Protein AF-A0AAU0VZ16-F1 (afdb_monomer)

Mean predicted aligned error: 9.44 Å

Sequence (122 aa):
MNRRDAPDLAGTIGLGAWMAFGILTVVMVDQDGPSPWMDDGFLSWSAGHRPDALLALARAVTDSGTGAIPYVLAAGTGVMAGRAARHRLMPALVSLVCLGAGQAVRYGVMEVVHRPRPPHAG

Radius of gyration: 19.45 Å; Cα contacts (8 Å, |Δi|>4): 35; chains: 1; boun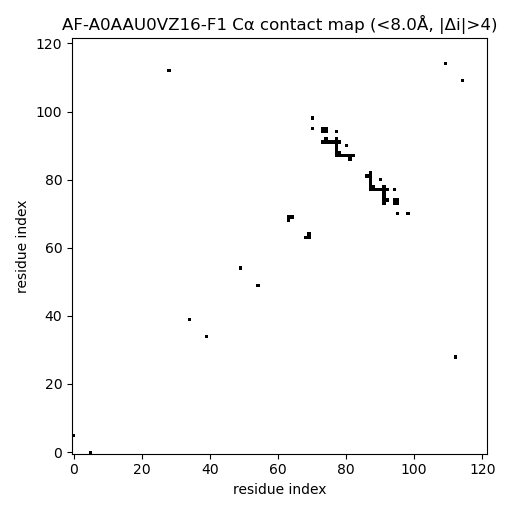ding box: 46×36×52 Å

Structure (mmCIF, N/CA/C/O backbone):
data_AF-A0AAU0VZ16-F1
#
_entry.id   AF-A0AAU0VZ16-F1
#
loop_
_atom_site.group_PDB
_atom_site.id
_atom_site.type_symbol
_atom_site.label_atom_id
_atom_site.label_alt_id
_atom_site.label_comp_id
_atom_site.label_asym_id
_atom_site.label_entity_id
_atom_site.label_seq_id
_atom_site.pdbx_PDB_ins_code
_atom_site.Cartn_x
_atom_site.Cartn_y
_atom_site.Cartn_z
_atom_site.occupancy
_atom_site.B_iso_or_equiv
_atom_site.auth_seq_id
_atom_site.auth_comp_id
_atom_site.auth_asym_id
_atom_site.auth_atom_id
_atom_site.pdbx_PDB_model_num
ATOM 1 N N . MET A 1 1 ? 14.974 21.180 -7.747 1.00 57.59 1 MET A N 1
ATOM 2 C CA . MET A 1 1 ? 15.367 19.896 -7.132 1.00 57.59 1 MET A CA 1
ATOM 3 C C . MET A 1 1 ? 16.446 19.275 -7.997 1.00 57.59 1 MET A C 1
ATOM 5 O O . MET A 1 1 ? 16.223 19.131 -9.198 1.00 57.59 1 MET A O 1
ATOM 9 N N . ASN A 1 2 ? 17.629 19.014 -7.444 1.00 75.75 2 ASN A N 1
ATOM 10 C CA . ASN A 1 2 ? 18.708 18.406 -8.210 1.00 75.75 2 ASN A CA 1
ATOM 11 C C . ASN A 1 2 ? 18.378 16.920 -8.414 1.00 75.75 2 ASN A C 1
ATOM 13 O O . ASN A 1 2 ? 17.829 16.278 -7.521 1.00 75.75 2 ASN A O 1
ATOM 17 N N . ARG A 1 3 ? 18.717 16.334 -9.569 1.00 71.06 3 ARG A N 1
ATOM 18 C CA . ARG A 1 3 ? 18.465 14.895 -9.823 1.00 71.06 3 ARG A CA 1
ATOM 19 C C . ARG A 1 3 ? 19.162 13.972 -8.814 1.00 71.06 3 ARG A C 1
ATOM 21 O O . ARG A 1 3 ? 18.807 12.804 -8.725 1.00 71.06 3 ARG A O 1
ATOM 28 N N . ARG A 1 4 ? 20.143 14.501 -8.080 1.00 73.88 4 ARG A N 1
ATOM 29 C CA . ARG A 1 4 ? 20.896 13.812 -7.030 1.00 73.88 4 ARG A CA 1
ATOM 30 C C . ARG A 1 4 ? 20.157 13.746 -5.688 1.00 73.88 4 ARG A C 1
ATOM 32 O O . ARG A 1 4 ? 20.419 12.819 -4.945 1.00 73.88 4 ARG A O 1
ATOM 39 N N . ASP A 1 5 ? 19.198 14.640 -5.430 1.00 81.12 5 ASP A N 1
ATOM 40 C CA . ASP A 1 5 ? 18.485 14.710 -4.138 1.00 81.12 5 ASP A CA 1
ATOM 41 C C . ASP A 1 5 ? 17.281 13.749 -4.089 1.00 81.12 5 ASP A C 1
ATOM 43 O O . ASP A 1 5 ? 16.820 13.341 -3.026 1.00 81.12 5 ASP A O 1
ATOM 47 N N . ALA A 1 6 ? 16.751 13.383 -5.260 1.00 75.38 6 ALA A N 1
ATOM 48 C CA . ALA A 1 6 ? 15.616 12.473 -5.398 1.00 75.38 6 ALA A CA 1
ATOM 49 C C . ALA A 1 6 ? 15.838 11.073 -4.777 1.00 75.38 6 ALA A C 1
ATOM 51 O O . ALA A 1 6 ? 14.934 10.611 -4.078 1.00 75.38 6 ALA A O 1
ATOM 52 N N . PRO A 1 7 ? 16.978 10.380 -4.993 1.00 80.38 7 PRO A N 1
ATOM 53 C CA . PRO A 1 7 ? 17.222 9.086 -4.353 1.00 80.38 7 PRO A CA 1
ATOM 54 C C . PRO A 1 7 ? 17.352 9.186 -2.826 1.00 80.38 7 PRO A C 1
ATOM 56 O O . PRO A 1 7 ? 16.820 8.325 -2.132 1.00 80.38 7 PRO A O 1
ATOM 59 N N . ASP A 1 8 ? 17.972 10.245 -2.299 1.00 82.88 8 ASP A N 1
ATOM 60 C CA . ASP A 1 8 ? 18.152 10.434 -0.850 1.00 82.88 8 ASP A CA 1
ATOM 61 C C . ASP A 1 8 ? 16.817 10.687 -0.137 1.00 82.88 8 ASP A C 1
ATOM 63 O O . ASP A 1 8 ? 16.531 10.104 0.916 1.00 82.88 8 ASP A O 1
ATOM 67 N N . LEU A 1 9 ? 15.950 11.504 -0.746 1.00 86.50 9 LEU A N 1
ATOM 68 C CA . LEU A 1 9 ? 14.602 11.740 -0.237 1.00 86.50 9 LEU A CA 1
ATOM 69 C C . LEU A 1 9 ? 13.761 10.457 -0.283 1.00 86.50 9 LEU A C 1
ATOM 71 O O . LEU A 1 9 ? 13.095 10.124 0.697 1.00 86.50 9 LEU A O 1
ATOM 75 N N . ALA A 1 10 ? 13.821 9.712 -1.392 1.00 84.94 10 ALA A N 1
ATOM 76 C CA . ALA A 1 10 ? 13.129 8.432 -1.522 1.00 84.94 10 ALA A CA 1
ATOM 77 C C . ALA A 1 10 ? 13.616 7.412 -0.479 1.00 84.94 10 ALA A C 1
ATOM 79 O O . ALA A 1 10 ? 12.797 6.712 0.117 1.00 84.94 10 ALA A O 1
ATOM 80 N N . GLY A 1 11 ? 14.925 7.371 -0.211 1.00 88.12 11 GLY A N 1
ATOM 81 C CA . GLY A 1 11 ? 15.520 6.527 0.824 1.00 88.12 11 GLY A CA 1
ATOM 82 C C . GLY A 1 11 ? 15.026 6.886 2.224 1.00 88.12 11 GLY A C 1
ATOM 83 O O . GLY A 1 11 ? 14.583 6.012 2.965 1.00 88.12 11 GLY A O 1
ATOM 84 N N . THR A 1 12 ? 15.020 8.177 2.562 1.00 91.62 12 THR A N 1
ATOM 85 C CA . THR A 1 12 ? 14.553 8.663 3.871 1.00 91.62 12 THR A CA 1
ATOM 86 C C . THR A 1 12 ? 13.073 8.356 4.093 1.00 91.62 12 THR A C 1
ATOM 88 O O . THR A 1 12 ? 12.696 7.847 5.148 1.00 91.62 12 THR A O 1
ATOM 91 N N . ILE A 1 13 ? 12.231 8.610 3.086 1.00 92.06 13 ILE A N 1
ATOM 92 C CA . ILE A 1 13 ? 10.797 8.296 3.142 1.00 92.06 13 ILE A CA 1
ATOM 93 C C . ILE A 1 13 ? 10.587 6.785 3.284 1.00 92.06 13 ILE A C 1
ATOM 95 O O . ILE A 1 13 ? 9.774 6.359 4.102 1.00 92.06 13 ILE A O 1
ATOM 99 N N . GLY A 1 14 ? 11.334 5.976 2.528 1.00 89.56 14 GLY A N 1
ATOM 100 C CA . GLY A 1 14 ? 11.255 4.518 2.596 1.00 89.56 14 GLY A CA 1
ATOM 101 C C . GLY A 1 14 ? 11.616 3.974 3.979 1.00 89.56 14 GLY A C 1
ATOM 102 O O . GLY A 1 14 ? 10.877 3.162 4.531 1.00 89.56 14 GLY A O 1
ATOM 103 N N . LEU A 1 15 ? 12.703 4.469 4.576 1.00 92.12 15 LEU A N 1
ATOM 104 C CA . LEU A 1 15 ? 13.113 4.098 5.933 1.00 92.12 15 LEU A CA 1
ATOM 105 C C . LEU A 1 15 ? 12.085 4.536 6.979 1.00 92.12 15 LEU A C 1
ATOM 107 O O . LEU A 1 15 ? 11.729 3.746 7.849 1.00 92.12 15 LEU A O 1
ATOM 111 N N . GLY A 1 16 ? 11.567 5.762 6.869 1.00 94.69 16 GLY A N 1
ATOM 112 C CA . GLY A 1 16 ? 10.518 6.260 7.758 1.00 94.69 16 GLY A CA 1
ATOM 113 C C . GLY A 1 16 ? 9.252 5.403 7.696 1.00 94.69 16 GLY A C 1
ATOM 114 O O . GLY A 1 16 ? 8.722 5.010 8.734 1.00 94.69 16 GLY A O 1
ATOM 115 N N . ALA A 1 17 ? 8.807 5.042 6.489 1.00 92.62 17 ALA A N 1
ATOM 116 C CA . ALA A 1 17 ? 7.662 4.159 6.289 1.00 92.62 17 ALA A CA 1
ATOM 117 C C . ALA A 1 17 ? 7.904 2.757 6.872 1.00 92.62 17 ALA A C 1
ATOM 119 O O . ALA A 1 17 ? 7.009 2.192 7.500 1.00 92.62 17 ALA A O 1
ATOM 120 N N . TRP A 1 18 ? 9.112 2.207 6.714 1.00 92.75 18 TRP A N 1
ATOM 121 C CA . TRP A 1 18 ? 9.453 0.888 7.248 1.00 92.75 18 TRP A CA 1
ATOM 122 C C . TRP A 1 18 ? 9.514 0.873 8.780 1.00 92.75 18 TRP A C 1
ATOM 124 O O . TRP A 1 18 ? 8.979 -0.040 9.408 1.00 92.75 18 TRP A O 1
ATOM 134 N N . MET A 1 19 ? 10.075 1.920 9.390 1.00 95.31 19 MET A N 1
ATOM 135 C CA . MET A 1 19 ? 10.077 2.093 10.845 1.00 95.31 19 MET A CA 1
ATOM 136 C C . MET A 1 19 ? 8.658 2.243 11.399 1.00 95.31 19 MET A C 1
ATOM 138 O O . MET A 1 19 ? 8.303 1.563 12.360 1.00 95.31 19 MET A O 1
ATOM 142 N N . ALA A 1 20 ? 7.823 3.078 10.772 1.00 92.81 20 ALA A N 1
ATOM 143 C CA . ALA A 1 20 ? 6.424 3.240 11.165 1.00 92.81 20 ALA A CA 1
ATOM 144 C C . ALA A 1 20 ? 5.650 1.915 11.069 1.00 92.81 20 ALA A C 1
ATOM 146 O O . ALA A 1 20 ? 4.889 1.574 11.974 1.00 92.81 20 ALA A O 1
ATOM 147 N N . PHE A 1 21 ? 5.891 1.137 10.010 1.00 91.31 21 PHE A N 1
ATOM 148 C CA . PHE A 1 21 ? 5.316 -0.195 9.845 1.00 91.31 21 PHE A CA 1
ATOM 149 C C . PHE A 1 21 ? 5.765 -1.172 10.941 1.00 91.31 21 PHE A C 1
ATOM 151 O O . PHE A 1 21 ? 4.935 -1.897 11.491 1.00 91.31 21 PHE A O 1
ATOM 158 N N . GLY A 1 22 ? 7.053 -1.175 11.295 1.00 90.56 22 GLY A N 1
ATOM 159 C CA . GLY A 1 22 ? 7.586 -2.003 12.378 1.00 90.56 22 GLY A CA 1
ATOM 160 C C . GLY A 1 22 ? 6.957 -1.663 13.730 1.00 90.56 22 GLY A C 1
ATOM 161 O O . GLY A 1 22 ? 6.469 -2.558 14.416 1.00 90.56 2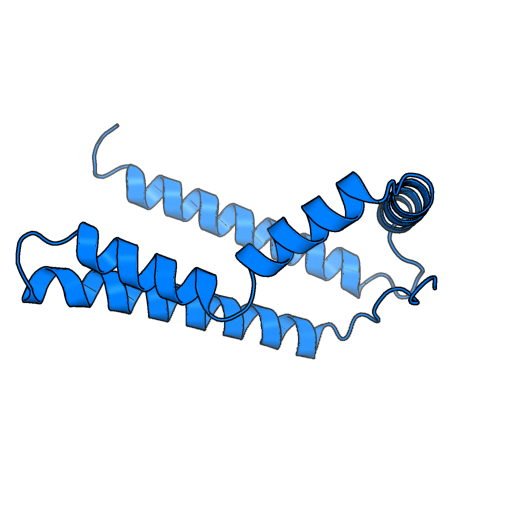2 GLY A O 1
ATOM 162 N N . ILE A 1 23 ? 6.881 -0.372 14.072 1.00 91.00 23 ILE A N 1
ATOM 163 C CA . ILE A 1 23 ? 6.234 0.105 15.305 1.00 91.00 23 ILE A CA 1
ATOM 164 C C . ILE A 1 23 ? 4.766 -0.326 15.339 1.00 91.00 23 ILE A C 1
ATOM 166 O O . ILE A 1 23 ? 4.319 -0.893 16.332 1.00 91.00 23 ILE A O 1
ATOM 170 N N . LEU A 1 24 ? 4.025 -0.111 14.247 1.00 88.12 24 LEU A N 1
ATOM 171 C CA . LEU A 1 24 ? 2.625 -0.522 14.153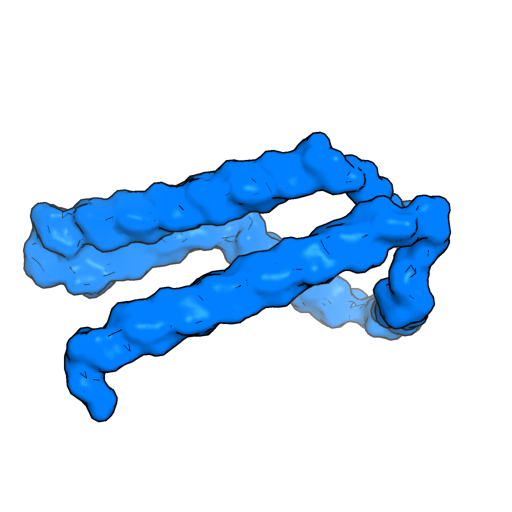 1.00 88.12 24 LEU A CA 1
ATOM 172 C C . LEU A 1 24 ? 2.465 -2.038 14.327 1.00 88.12 24 LEU A C 1
ATOM 174 O O . LEU A 1 24 ? 1.546 -2.479 15.007 1.00 88.12 24 LEU A O 1
ATOM 178 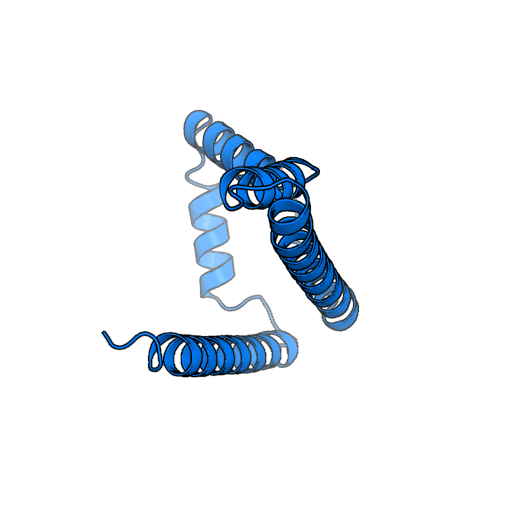N N . THR A 1 25 ? 3.365 -2.832 13.742 1.00 87.75 25 THR A N 1
ATOM 179 C CA . THR A 1 25 ? 3.345 -4.297 13.864 1.00 87.75 25 THR A CA 1
ATOM 180 C C . THR A 1 25 ? 3.569 -4.731 15.311 1.00 87.75 25 THR A C 1
ATOM 182 O O . THR A 1 25 ? 2.816 -5.561 15.805 1.00 87.75 25 THR A O 1
ATOM 185 N N . VAL A 1 26 ? 4.537 -4.134 16.017 1.00 86.75 26 VAL A N 1
ATOM 186 C CA . VAL A 1 26 ? 4.771 -4.407 17.446 1.00 86.75 26 VAL A CA 1
ATOM 187 C C . VAL A 1 26 ? 3.537 -4.053 18.273 1.00 86.75 26 VAL A C 1
ATOM 189 O O . VAL A 1 26 ? 3.065 -4.890 19.029 1.00 86.75 26 VAL A O 1
ATOM 192 N N . VAL A 1 27 ? 2.954 -2.867 18.069 1.00 84.56 27 VAL A N 1
ATOM 193 C CA . VAL A 1 27 ? 1.731 -2.430 18.774 1.00 84.56 27 VAL A CA 1
ATOM 194 C C . VAL A 1 27 ? 0.544 -3.372 18.529 1.00 84.56 27 VAL A C 1
ATOM 196 O O . VAL A 1 27 ? -0.321 -3.509 19.393 1.00 84.56 27 VAL A O 1
ATOM 199 N N . MET A 1 28 ? 0.478 -4.003 17.354 1.00 80.75 28 MET A N 1
ATOM 200 C CA . MET A 1 28 ? -0.586 -4.947 16.998 1.00 80.75 28 MET A CA 1
ATOM 201 C C . MET A 1 28 ? -0.350 -6.361 17.531 1.00 80.75 28 MET A C 1
ATOM 203 O O . MET A 1 28 ? -1.323 -7.056 17.792 1.00 80.75 28 MET A O 1
ATOM 207 N N . VAL A 1 29 ? 0.907 -6.796 17.661 1.00 81.62 29 VAL A N 1
ATOM 208 C CA . VAL A 1 29 ? 1.265 -8.135 18.166 1.00 81.62 29 VAL A CA 1
ATOM 209 C C . VAL A 1 29 ? 1.306 -8.173 19.696 1.00 81.62 29 VAL A C 1
ATOM 211 O O . VAL A 1 29 ? 0.922 -9.177 20.276 1.00 81.62 29 VAL A O 1
ATOM 214 N N . ASP A 1 30 ? 1.738 -7.090 20.347 1.00 74.06 30 ASP A N 1
ATOM 215 C CA . ASP A 1 30 ? 1.857 -6.991 21.814 1.00 74.06 30 ASP A CA 1
ATOM 216 C C . ASP A 1 30 ? 0.491 -6.914 22.525 1.00 74.06 30 ASP A C 1
ATOM 218 O O . ASP A 1 30 ? 0.373 -7.160 23.722 1.00 74.06 30 ASP A O 1
ATOM 222 N N . GLN A 1 31 ? -0.577 -6.602 21.786 1.00 65.50 31 GLN A N 1
ATOM 223 C CA . GLN A 1 31 ? -1.934 -6.632 22.317 1.00 65.50 31 GLN A CA 1
ATOM 224 C C . GLN A 1 31 ? -2.538 -8.034 22.159 1.00 65.50 31 GLN A C 1
ATOM 226 O O . GLN A 1 31 ? -3.231 -8.311 21.187 1.00 65.50 31 GLN A O 1
ATOM 231 N N . ASP A 1 32 ? -2.392 -8.874 23.187 1.00 56.62 32 ASP A N 1
ATOM 232 C CA . ASP A 1 32 ? -3.216 -10.083 23.417 1.00 56.62 32 ASP A CA 1
ATOM 233 C C . ASP A 1 32 ? -4.723 -9.758 23.651 1.00 56.62 32 ASP A C 1
ATOM 235 O O . ASP A 1 32 ? -5.520 -10.620 24.027 1.00 56.62 32 ASP A O 1
ATOM 239 N N . GLY A 1 33 ? -5.130 -8.494 23.474 1.00 55.00 33 GLY A N 1
ATOM 240 C CA . GLY A 1 33 ? -6.453 -7.943 23.767 1.00 55.00 33 GLY A CA 1
ATOM 241 C C . GLY A 1 33 ? -7.187 -7.418 22.525 1.00 55.00 33 GLY A C 1
ATOM 242 O O . GLY A 1 33 ? -6.619 -7.397 21.433 1.00 55.00 33 GLY A O 1
ATOM 243 N N . PRO A 1 34 ? -8.469 -7.019 22.668 1.00 53.78 34 PRO A N 1
ATOM 244 C CA . PRO A 1 34 ? -9.318 -6.613 21.553 1.00 53.78 34 PRO A CA 1
ATOM 245 C C . PRO A 1 34 ? -8.648 -5.523 20.723 1.00 53.78 34 PRO A C 1
ATOM 247 O O . PRO A 1 34 ? -7.888 -4.706 21.242 1.00 53.78 34 PRO A O 1
ATOM 250 N N . SER A 1 35 ? -8.951 -5.559 19.425 1.00 63.25 35 SER A N 1
ATOM 251 C CA . SER A 1 35 ? -8.555 -4.576 18.423 1.00 63.25 35 SER A CA 1
ATOM 252 C C . SER A 1 35 ? -8.462 -3.165 19.015 1.00 63.25 35 SER A C 1
ATOM 254 O O . SER A 1 35 ? -9.336 -2.811 19.814 1.00 63.25 35 SER A O 1
ATOM 256 N N . PRO A 1 36 ? -7.457 -2.336 18.656 1.00 68.06 36 PRO A N 1
ATOM 257 C CA . PRO A 1 36 ? -7.375 -0.981 19.187 1.00 68.06 36 PRO A CA 1
ATOM 258 C C . PRO A 1 36 ? -8.750 -0.328 19.068 1.00 68.06 36 PRO A C 1
ATOM 260 O O . PRO A 1 36 ? -9.339 -0.383 17.996 1.00 68.06 36 PRO A O 1
ATOM 263 N N . TRP A 1 37 ? -9.276 0.254 20.145 1.00 64.00 37 TRP A N 1
ATOM 264 C CA . TRP A 1 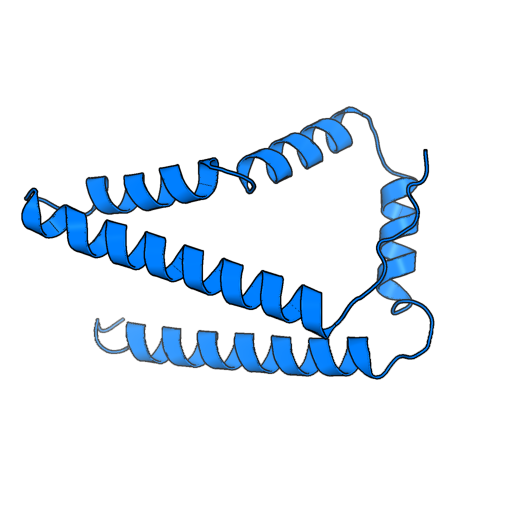37 ? -10.646 0.794 20.225 1.00 64.00 37 TRP A CA 1
ATOM 265 C C . TRP A 1 37 ? -11.070 1.650 19.012 1.00 64.00 37 TRP A C 1
ATOM 267 O O . TRP A 1 37 ? -12.252 1.729 18.679 1.00 64.00 37 TRP A O 1
ATOM 277 N N . MET A 1 38 ? -10.103 2.277 18.333 1.00 71.69 38 MET A N 1
ATOM 278 C CA . MET A 1 38 ? -10.304 2.960 17.059 1.00 71.69 38 MET A CA 1
ATOM 279 C C . MET A 1 38 ? -10.760 2.020 15.932 1.00 71.69 38 MET A C 1
ATOM 281 O O . MET A 1 38 ? -11.710 2.349 15.235 1.00 71.69 38 MET A O 1
ATOM 285 N N . ASP A 1 39 ? -10.114 0.870 15.742 1.00 80.62 39 ASP A N 1
ATOM 286 C CA . ASP A 1 39 ? -10.395 -0.092 14.666 1.00 80.62 39 ASP A CA 1
ATOM 287 C C . ASP A 1 39 ? -11.834 -0.639 14.778 1.00 80.62 39 ASP A C 1
ATOM 289 O O . ASP A 1 39 ? -12.593 -0.583 13.811 1.00 80.62 39 ASP A O 1
ATOM 293 N N . ASP A 1 40 ? -12.277 -1.029 15.981 1.00 80.69 40 ASP A N 1
ATOM 294 C CA . ASP A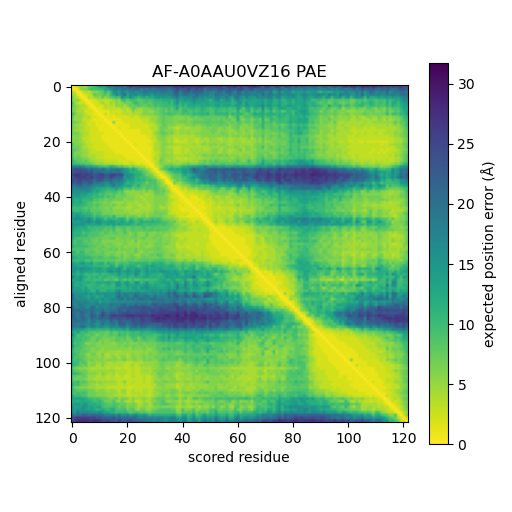 1 40 ? -13.657 -1.497 16.211 1.00 80.69 40 ASP A CA 1
ATOM 295 C C . ASP A 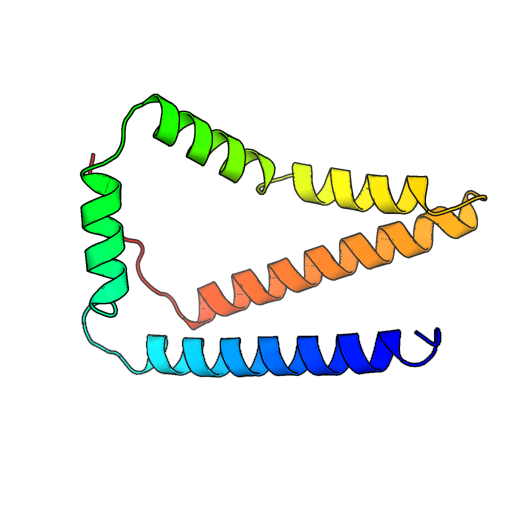1 40 ? -14.699 -0.370 16.072 1.00 80.69 40 ASP A C 1
ATOM 297 O O . ASP A 1 40 ? -15.793 -0.570 15.526 1.00 80.69 40 ASP A O 1
ATOM 301 N N . GLY A 1 41 ? -14.364 0.846 16.517 1.00 84.25 41 GLY A N 1
ATOM 302 C CA . GLY A 1 41 ? -15.206 2.032 16.341 1.00 84.25 41 GLY A CA 1
ATOM 303 C C . GLY A 1 41 ? -15.395 2.405 14.867 1.00 84.25 41 GLY A C 1
ATOM 304 O O . GLY A 1 41 ? -16.519 2.635 14.418 1.00 84.25 41 GLY A O 1
ATOM 305 N N . PHE A 1 42 ? -14.316 2.402 14.081 1.00 84.88 42 PHE A N 1
ATOM 306 C CA . PHE A 1 42 ? -14.383 2.647 12.641 1.00 84.88 42 PHE A CA 1
ATOM 307 C C . PHE A 1 42 ? -15.126 1.530 11.906 1.00 84.88 42 PHE A C 1
ATOM 309 O O . PHE A 1 42 ? -15.922 1.825 11.009 1.00 84.88 42 PHE A O 1
ATOM 316 N N . LEU A 1 43 ? -14.911 0.266 12.288 1.00 85.75 43 LEU A N 1
ATOM 317 C CA . LEU A 1 43 ? -15.600 -0.879 11.697 1.00 85.75 43 LEU A CA 1
ATOM 318 C C . LEU A 1 43 ? -17.112 -0.798 11.926 1.00 85.75 43 LEU A C 1
ATOM 320 O O . LEU A 1 43 ? -17.880 -0.891 10.968 1.00 85.75 43 LEU A O 1
ATOM 324 N N . SER A 1 44 ? -17.542 -0.591 13.172 1.00 87.06 44 SER A N 1
ATOM 325 C CA . SER A 1 44 ? -18.963 -0.515 13.533 1.00 87.06 44 SER A CA 1
ATOM 326 C C . SER A 1 44 ? -19.667 0.672 12.873 1.00 87.06 44 SER A C 1
ATOM 328 O O . SER A 1 44 ? -20.754 0.506 12.316 1.00 87.06 44 SER A O 1
ATOM 330 N N . TRP A 1 45 ? -19.032 1.848 12.840 1.00 88.06 45 TRP A N 1
ATOM 331 C CA . TRP A 1 45 ? -19.580 3.011 12.144 1.00 88.06 45 TRP A CA 1
ATOM 332 C C . TRP A 1 45 ? -19.722 2.764 10.638 1.00 88.06 45 TRP A C 1
ATOM 334 O O . TRP A 1 45 ? -20.781 3.039 10.071 1.00 88.06 45 TRP A O 1
ATOM 344 N N . SER A 1 46 ? -18.687 2.198 10.006 1.00 86.19 46 SER A N 1
ATOM 345 C CA . SER A 1 46 ? -18.681 1.902 8.567 1.00 86.19 46 SER A CA 1
ATOM 346 C C . SER A 1 46 ? -19.726 0.851 8.200 1.00 86.19 46 SER A C 1
ATOM 348 O O . SER A 1 46 ? -20.389 0.977 7.173 1.00 86.19 46 SER A O 1
ATOM 350 N N . ALA A 1 47 ? -19.897 -0.174 9.041 1.00 87.62 47 ALA A N 1
ATOM 351 C CA . ALA A 1 47 ? -20.929 -1.192 8.868 1.00 87.62 47 ALA A CA 1
ATOM 352 C C . ALA A 1 47 ? -22.339 -0.598 9.013 1.00 87.62 47 ALA A C 1
ATOM 354 O O . ALA A 1 47 ? -23.221 -0.932 8.225 1.00 87.62 47 ALA A O 1
ATOM 355 N N . GLY A 1 48 ? -22.535 0.327 9.958 1.00 87.25 48 GLY A N 1
ATOM 356 C CA . GLY A 1 48 ? -23.801 1.043 10.139 1.00 87.25 48 GLY A CA 1
ATOM 357 C C . GLY A 1 48 ? -24.130 2.050 9.027 1.00 87.25 48 GLY A C 1
ATOM 358 O O . GLY A 1 48 ? -25.301 2.340 8.805 1.00 87.25 48 GLY A O 1
ATOM 359 N N . HIS A 1 49 ? -23.128 2.561 8.300 1.00 88.38 49 HIS A N 1
ATOM 360 C CA . HIS A 1 49 ? -23.275 3.596 7.262 1.00 88.38 49 HIS A CA 1
ATOM 361 C C . HIS A 1 49 ? -22.932 3.080 5.858 1.00 88.38 49 HIS A C 1
ATOM 363 O O . HIS A 1 49 ? -22.182 3.715 5.113 1.00 88.38 49 HIS A O 1
ATOM 369 N N . ARG A 1 50 ? -23.480 1.923 5.473 1.00 83.62 50 ARG A N 1
ATOM 370 C CA . ARG A 1 50 ? -23.139 1.251 4.211 1.00 83.62 50 ARG A CA 1
ATOM 371 C C . ARG A 1 50 ? -24.280 1.279 3.181 1.00 83.62 50 ARG A C 1
ATOM 373 O O . ARG A 1 50 ? -24.911 0.250 2.961 1.00 83.62 50 ARG A O 1
ATOM 380 N N . PRO A 1 51 ? -24.555 2.414 2.509 1.00 89.94 51 PRO A N 1
ATOM 381 C CA . PRO A 1 51 ? -25.501 2.422 1.398 1.00 89.94 51 PRO A CA 1
ATOM 382 C C . PRO A 1 51 ? -24.940 1.615 0.217 1.00 89.94 51 PRO A C 1
ATOM 384 O O . PRO A 1 51 ? -23.729 1.619 -0.030 1.00 89.94 51 PRO A O 1
ATOM 387 N N . ASP A 1 52 ? -25.820 0.961 -0.546 1.00 89.25 52 ASP A N 1
ATOM 388 C CA . ASP A 1 52 ? -25.442 0.028 -1.621 1.00 89.25 52 ASP A CA 1
ATOM 389 C C . ASP A 1 52 ? -24.481 0.640 -2.647 1.00 89.25 52 ASP A C 1
ATOM 391 O O . ASP A 1 52 ? -23.543 -0.015 -3.104 1.00 89.25 52 ASP A O 1
ATOM 395 N N . ALA A 1 53 ? -24.656 1.928 -2.956 1.00 91.19 53 ALA A N 1
ATOM 396 C CA . ALA A 1 53 ? -23.776 2.663 -3.858 1.00 91.19 53 ALA A CA 1
ATOM 397 C C . ALA A 1 53 ? -22.335 2.778 -3.324 1.00 91.19 53 ALA A C 1
ATOM 399 O O . ALA A 1 53 ? -21.388 2.534 -4.073 1.00 91.19 53 ALA A O 1
ATOM 400 N N . LEU A 1 54 ? -22.144 3.099 -2.034 1.00 89.38 54 LEU A N 1
ATOM 401 C CA . LEU A 1 54 ? -20.802 3.143 -1.434 1.00 89.38 54 LEU A CA 1
ATOM 402 C C . LEU A 1 54 ? -20.193 1.746 -1.341 1.00 89.38 54 LEU A C 1
ATOM 404 O O . LEU A 1 54 ? -18.990 1.590 -1.537 1.00 89.38 54 LEU A O 1
ATOM 408 N N . LEU A 1 55 ? -21.007 0.726 -1.067 1.00 90.69 55 LEU A N 1
ATOM 409 C CA . LEU A 1 55 ? -20.541 -0.655 -1.035 1.00 90.69 55 LEU A CA 1
ATOM 410 C C . LEU A 1 55 ? -20.041 -1.119 -2.406 1.00 90.69 55 LEU A C 1
ATOM 412 O O . LEU A 1 55 ? -18.956 -1.697 -2.497 1.00 90.69 55 LEU A O 1
ATOM 416 N N . ALA A 1 56 ? -20.811 -0.858 -3.462 1.00 91.31 56 ALA A N 1
ATOM 417 C CA . ALA A 1 56 ? -20.428 -1.180 -4.830 1.00 91.31 56 ALA A CA 1
ATOM 418 C C . ALA A 1 56 ? -19.150 -0.437 -5.240 1.00 91.31 56 ALA A C 1
ATOM 420 O O . ALA A 1 56 ? -18.236 -1.047 -5.792 1.00 91.31 56 ALA A O 1
ATOM 421 N N . LEU A 1 57 ? -19.047 0.851 -4.900 1.00 90.94 57 LEU A N 1
ATOM 422 C CA . LEU A 1 57 ? -17.853 1.650 -5.161 1.00 90.94 57 LEU A CA 1
ATOM 423 C C . LEU A 1 57 ? -16.629 1.109 -4.410 1.00 90.94 57 LEU A C 1
ATOM 425 O O . LEU A 1 57 ? -15.575 0.926 -5.014 1.00 90.94 57 LEU A O 1
ATOM 429 N N . ALA A 1 58 ? -16.765 0.781 -3.124 1.00 88.56 58 ALA A N 1
ATOM 430 C CA . ALA A 1 58 ? -15.680 0.208 -2.331 1.00 88.56 58 ALA A CA 1
ATOM 431 C C . ALA A 1 58 ? -15.200 -1.140 -2.895 1.00 88.56 58 ALA A C 1
ATOM 433 O O . ALA A 1 58 ? -13.994 -1.388 -2.952 1.00 88.56 58 ALA A O 1
ATOM 434 N N . ARG A 1 59 ? -16.125 -1.994 -3.359 1.00 89.50 59 ARG A N 1
ATOM 435 C CA . ARG A 1 59 ? -15.788 -3.253 -4.043 1.00 89.50 59 ARG A CA 1
ATOM 436 C C . ARG A 1 59 ? -15.059 -2.995 -5.354 1.00 89.50 59 ARG A C 1
ATOM 438 O O . ARG A 1 59 ? -13.964 -3.507 -5.519 1.00 89.50 59 ARG A O 1
ATOM 445 N N . ALA A 1 60 ? -15.589 -2.134 -6.220 1.00 87.69 60 ALA A N 1
ATOM 446 C CA . ALA A 1 60 ? -14.966 -1.819 -7.505 1.00 87.69 60 ALA A CA 1
ATOM 447 C C . ALA A 1 60 ? -13.542 -1.255 -7.344 1.00 87.69 60 ALA A C 1
ATOM 449 O O . ALA A 1 60 ? -12.622 -1.655 -8.057 1.00 87.69 60 ALA A O 1
ATOM 450 N N . VAL A 1 61 ? -13.338 -0.362 -6.370 1.00 89.12 61 VAL A N 1
ATOM 451 C CA . VAL A 1 61 ? -12.009 0.170 -6.039 1.00 89.12 61 VAL A CA 1
ATOM 452 C C . VAL A 1 61 ? -11.086 -0.943 -5.537 1.00 89.12 61 VAL A C 1
ATOM 454 O O . VAL A 1 61 ? -9.939 -1.027 -5.975 1.00 89.12 61 VAL A O 1
ATOM 457 N N . THR A 1 62 ? -11.573 -1.835 -4.674 1.00 86.75 62 THR A N 1
ATOM 458 C CA . THR A 1 62 ? -10.776 -2.962 -4.160 1.00 86.75 62 THR A CA 1
ATOM 459 C C . THR A 1 62 ? -10.414 -3.956 -5.265 1.00 86.75 62 THR A C 1
ATOM 461 O O . THR A 1 62 ? -9.260 -4.377 -5.367 1.00 86.75 62 THR A O 1
ATOM 464 N N . ASP A 1 63 ? -11.363 -4.282 -6.138 1.00 86.88 63 ASP A N 1
ATOM 465 C CA . ASP A 1 63 ? -11.162 -5.178 -7.275 1.00 86.88 63 ASP A CA 1
ATOM 466 C C . ASP A 1 63 ? -10.133 -4.596 -8.252 1.00 86.88 63 ASP A C 1
ATOM 468 O O . ASP A 1 63 ? -9.263 -5.314 -8.735 1.00 86.88 63 ASP A O 1
ATOM 472 N N . SER A 1 64 ? -10.134 -3.272 -8.460 1.00 83.44 64 SER A N 1
ATOM 473 C CA . SER A 1 64 ? -9.132 -2.599 -9.299 1.00 83.44 64 SER A CA 1
ATOM 474 C C . SER A 1 64 ? -7.697 -2.725 -8.767 1.00 83.44 64 SER A C 1
ATOM 476 O O . SER A 1 64 ? -6.739 -2.745 -9.540 1.00 83.44 64 SER A O 1
ATOM 478 N N . GLY A 1 65 ? -7.542 -2.833 -7.445 1.00 78.50 65 GLY A N 1
ATOM 479 C CA . GLY A 1 65 ? -6.251 -2.970 -6.770 1.00 78.50 65 GLY A CA 1
ATOM 480 C C . GLY A 1 65 ? -5.816 -4.416 -6.526 1.00 78.50 65 GLY A C 1
ATOM 481 O O . GLY A 1 65 ? -4.733 -4.636 -5.981 1.00 78.50 65 GLY A O 1
ATOM 482 N N . THR A 1 66 ? -6.633 -5.406 -6.892 1.00 79.19 66 THR A N 1
ATOM 483 C CA . THR A 1 66 ? -6.380 -6.827 -6.623 1.00 79.19 66 THR A CA 1
ATOM 484 C C . THR A 1 66 ? -6.241 -7.643 -7.912 1.00 79.19 66 THR A C 1
ATOM 486 O O . THR A 1 66 ? -6.611 -7.223 -9.008 1.00 79.19 66 THR A O 1
ATOM 489 N N . GLY A 1 67 ? -5.629 -8.824 -7.803 1.00 77.94 67 GLY A N 1
ATOM 490 C CA . GLY A 1 67 ? -5.457 -9.733 -8.937 1.00 77.94 67 GLY A CA 1
ATOM 491 C C . GLY A 1 67 ? -4.477 -9.222 -9.998 1.00 77.94 67 GLY A C 1
ATOM 492 O O . GLY A 1 67 ? -3.429 -8.667 -9.679 1.00 77.94 67 GLY A O 1
ATOM 493 N N . ALA A 1 68 ? -4.796 -9.460 -11.274 1.00 74.19 68 ALA A N 1
ATOM 494 C CA . ALA A 1 68 ? -3.889 -9.219 -12.400 1.00 74.19 68 ALA A CA 1
ATOM 495 C C . ALA A 1 68 ? -3.747 -7.734 -12.791 1.00 74.19 68 ALA A C 1
ATOM 497 O O . ALA A 1 68 ? -2.738 -7.355 -13.385 1.00 74.19 68 ALA A O 1
ATOM 498 N N . ILE A 1 69 ? -4.724 -6.889 -12.447 1.00 78.62 69 ILE A N 1
ATOM 499 C CA . ILE A 1 69 ? -4.787 -5.470 -12.839 1.00 78.62 69 ILE A CA 1
ATOM 500 C C . ILE A 1 69 ? -3.515 -4.686 -12.451 1.00 78.62 69 ILE A C 1
ATOM 502 O O . ILE A 1 69 ? -2.914 -4.078 -13.342 1.00 78.62 69 ILE A O 1
ATOM 506 N N . PRO A 1 70 ? -3.022 -4.724 -11.194 1.00 73.69 70 PRO A N 1
ATOM 507 C CA . PRO A 1 70 ? -1.793 -4.015 -10.818 1.00 73.69 70 PRO A CA 1
ATOM 508 C C . PRO A 1 70 ? -0.548 -4.493 -11.582 1.00 73.69 70 PRO A C 1
ATOM 510 O O . PRO A 1 70 ? 0.320 -3.684 -11.909 1.00 73.69 70 PRO A O 1
ATOM 513 N N . TYR A 1 71 ? -0.468 -5.780 -11.931 1.00 74.44 71 TYR A N 1
ATOM 514 C CA . TYR A 1 71 ? 0.642 -6.317 -12.725 1.00 74.44 71 TYR A CA 1
ATOM 515 C C . TYR A 1 71 ? 0.581 -5.857 -14.180 1.00 74.44 71 TYR A C 1
ATOM 517 O O . TYR A 1 71 ? 1.613 -5.522 -14.760 1.00 74.44 71 TYR A O 1
ATOM 525 N N . VAL A 1 72 ? -0.622 -5.787 -14.758 1.00 76.25 72 VAL A N 1
ATOM 526 C CA . VAL A 1 72 ? -0.840 -5.257 -16.112 1.00 76.25 72 VAL A CA 1
ATOM 527 C C . VAL A 1 72 ? -0.466 -3.778 -16.175 1.00 76.25 72 VAL A C 1
ATOM 529 O O . VAL A 1 72 ? 0.225 -3.366 -17.105 1.00 76.25 72 VAL A O 1
ATOM 532 N N . LEU A 1 73 ? -0.848 -2.983 -15.172 1.00 75.50 73 LEU A N 1
ATOM 533 C CA . LEU A 1 73 ? -0.463 -1.572 -15.092 1.00 75.50 73 LEU A CA 1
ATOM 534 C C . LEU A 1 73 ? 1.055 -1.401 -14.944 1.00 75.50 73 LEU A C 1
ATOM 536 O O . LEU A 1 73 ? 1.639 -0.583 -15.651 1.00 75.50 73 LEU A O 1
ATOM 540 N N . ALA A 1 74 ? 1.712 -2.200 -14.099 1.00 75.06 74 ALA A N 1
ATOM 541 C CA . ALA A 1 74 ? 3.169 -2.178 -13.953 1.00 75.06 74 ALA A CA 1
ATOM 542 C C . ALA A 1 74 ? 3.914 -2.613 -15.226 1.00 75.06 74 ALA A C 1
ATOM 544 O O . ALA A 1 74 ? 4.944 -2.038 -15.578 1.00 75.06 74 ALA A O 1
ATOM 545 N N . ALA A 1 75 ? 3.383 -3.594 -15.957 1.00 72.38 75 ALA A N 1
ATOM 546 C CA . ALA A 1 75 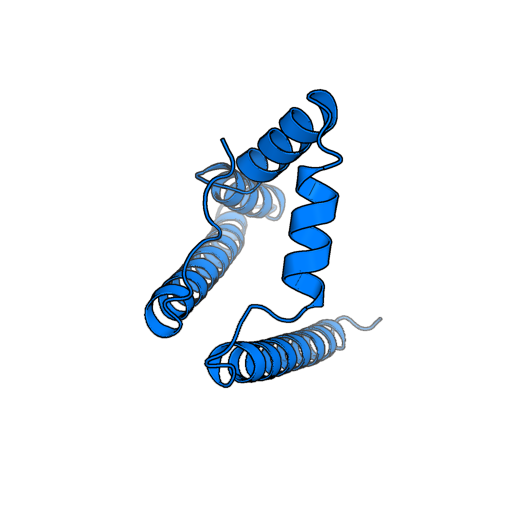? 3.900 -3.938 -17.276 1.00 72.38 75 ALA A CA 1
ATOM 547 C C . ALA A 1 75 ? 3.698 -2.774 -18.267 1.00 72.38 75 ALA A C 1
ATOM 549 O O . ALA A 1 75 ? 4.616 -2.419 -19.010 1.00 72.38 75 ALA A O 1
ATOM 550 N N . GLY A 1 76 ? 2.526 -2.132 -18.236 1.00 68.75 76 GLY A N 1
ATOM 551 C CA . GLY A 1 76 ? 2.167 -1.004 -19.095 1.00 68.75 76 GLY A CA 1
ATOM 552 C C . GLY A 1 76 ? 3.048 0.232 -18.895 1.00 68.75 76 GLY A C 1
ATOM 553 O O . GLY A 1 76 ? 3.490 0.834 -19.875 1.00 68.75 76 GLY A O 1
ATOM 554 N N . THR A 1 77 ? 3.382 0.588 -17.651 1.00 67.00 77 THR A N 1
ATOM 555 C CA . THR A 1 77 ? 4.278 1.723 -17.363 1.00 67.00 77 THR A CA 1
ATOM 556 C C . THR A 1 77 ? 5.688 1.489 -17.909 1.00 67.00 77 THR A C 1
ATOM 558 O O . THR A 1 77 ? 6.280 2.405 -18.485 1.00 67.00 77 THR A O 1
ATOM 561 N N . GLY A 1 78 ? 6.206 0.259 -17.827 1.00 62.47 78 GLY A N 1
ATOM 562 C CA . GLY A 1 78 ? 7.499 -0.101 -18.414 1.00 62.47 78 GLY A CA 1
ATOM 563 C C . GLY A 1 78 ? 7.519 -0.014 -19.946 1.00 62.47 78 GLY A C 1
ATOM 564 O O . GLY A 1 78 ? 8.505 0.438 -20.537 1.00 62.47 78 GLY A O 1
ATOM 565 N N . VAL A 1 79 ? 6.405 -0.356 -20.601 1.00 62.66 79 VAL A N 1
ATOM 566 C CA . VAL A 1 79 ? 6.244 -0.214 -22.058 1.00 62.66 79 VAL A CA 1
ATOM 567 C C . VAL A 1 79 ? 6.214 1.260 -22.482 1.00 62.66 79 VAL A C 1
ATOM 569 O O . VAL A 1 79 ? 6.850 1.612 -23.479 1.00 62.66 79 VAL A O 1
ATOM 572 N N . MET A 1 80 ? 5.537 2.127 -21.721 1.00 62.25 80 MET A N 1
ATOM 573 C CA . MET A 1 80 ? 5.428 3.565 -22.014 1.00 62.25 80 MET A CA 1
ATOM 574 C C . MET A 1 80 ? 6.730 4.344 -21.759 1.00 62.25 80 MET A C 1
ATOM 576 O O . MET A 1 80 ? 6.997 5.327 -22.448 1.00 62.25 80 MET A O 1
ATOM 580 N N . ALA A 1 81 ? 7.562 3.913 -20.806 1.00 60.16 81 ALA A N 1
ATOM 581 C CA . ALA A 1 81 ? 8.764 4.645 -20.394 1.00 60.16 81 ALA A CA 1
ATOM 582 C C . ALA A 1 81 ? 9.952 4.558 -21.381 1.00 60.16 81 ALA A C 1
ATOM 584 O O . ALA A 1 81 ? 10.842 5.411 -21.354 1.00 60.16 81 ALA A O 1
ATOM 585 N N . GLY A 1 82 ? 10.009 3.550 -22.262 1.00 53.62 82 GLY A N 1
ATOM 586 C CA . GLY A 1 82 ? 11.169 3.331 -23.139 1.00 53.62 82 GLY A CA 1
ATOM 587 C C . GLY A 1 82 ? 10.984 3.828 -24.579 1.00 53.62 82 GLY A C 1
ATOM 588 O O . GLY A 1 82 ? 9.998 3.514 -25.242 1.00 53.62 82 GLY A O 1
ATOM 589 N N . ARG A 1 83 ? 11.983 4.529 -25.135 1.00 55.94 83 ARG A N 1
ATOM 590 C CA . ARG A 1 83 ? 12.017 4.912 -26.566 1.00 55.94 83 ARG A CA 1
ATOM 591 C C . ARG A 1 83 ? 12.511 3.801 -27.516 1.00 55.94 83 ARG A C 1
ATOM 593 O O . ARG A 1 83 ? 12.318 3.919 -28.716 1.00 55.94 83 ARG A O 1
ATOM 600 N N . ALA A 1 84 ? 13.093 2.712 -26.998 1.00 52.41 84 ALA A N 1
ATOM 601 C CA . ALA A 1 84 ? 13.540 1.538 -27.766 1.00 52.41 84 ALA A CA 1
ATOM 602 C C . ALA A 1 84 ? 13.232 0.232 -27.006 1.00 52.41 84 ALA A C 1
ATOM 604 O O . ALA A 1 84 ? 13.321 0.217 -25.779 1.00 52.41 84 ALA A O 1
ATOM 605 N N . ALA A 1 85 ? 12.915 -0.864 -27.710 1.00 55.56 85 ALA A N 1
ATOM 606 C CA . ALA A 1 85 ? 12.442 -2.131 -27.122 1.00 55.56 85 ALA A CA 1
ATOM 607 C C . ALA A 1 85 ? 13.341 -2.680 -25.991 1.00 55.56 85 ALA A C 1
ATOM 609 O O . ALA A 1 85 ? 12.841 -3.072 -24.938 1.00 55.56 85 ALA A O 1
ATOM 610 N N . ARG A 1 86 ? 14.672 -2.595 -26.141 1.00 53.06 86 ARG A N 1
ATOM 611 C CA . ARG A 1 86 ? 15.642 -3.021 -25.108 1.00 53.06 86 ARG A CA 1
ATOM 612 C C . ARG A 1 86 ? 15.632 -2.159 -23.834 1.00 53.06 86 ARG A C 1
ATOM 614 O O . ARG A 1 86 ? 15.985 -2.642 -22.768 1.00 53.06 86 ARG A O 1
ATOM 621 N N . HIS A 1 87 ? 15.216 -0.894 -23.936 1.00 57.00 87 HIS A N 1
ATOM 622 C CA . HIS A 1 87 ? 15.084 0.033 -22.803 1.00 57.00 87 HIS A CA 1
ATOM 623 C C . HIS A 1 87 ? 13.685 -0.006 -22.157 1.00 57.00 87 HIS A C 1
ATOM 625 O O . HIS A 1 87 ? 13.479 0.665 -21.152 1.00 57.00 87 HIS A O 1
ATOM 631 N N . ARG A 1 88 ? 12.734 -0.777 -22.713 1.00 60.84 88 ARG A N 1
ATOM 632 C CA . ARG A 1 88 ? 11.381 -0.988 -22.153 1.00 60.84 88 ARG A CA 1
ATOM 633 C C . ARG A 1 88 ? 11.313 -2.170 -21.185 1.00 60.84 88 ARG A C 1
ATOM 635 O O . ARG A 1 88 ? 10.574 -2.125 -20.208 1.00 60.84 88 ARG A O 1
ATOM 642 N N . LEU A 1 89 ? 12.101 -3.214 -21.443 1.00 69.62 89 LEU A N 1
ATOM 643 C CA . LEU A 1 89 ? 12.044 -4.463 -20.675 1.00 69.62 89 LEU A CA 1
ATOM 644 C C . LEU A 1 89 ? 12.596 -4.318 -19.254 1.00 69.62 89 LEU A C 1
ATOM 646 O O . LEU A 1 89 ? 12.020 -4.870 -18.325 1.00 69.62 89 LEU A O 1
ATOM 650 N N . MET A 1 90 ? 13.673 -3.550 -19.069 1.00 74.75 90 MET A N 1
ATOM 651 C CA . MET A 1 90 ? 14.289 -3.381 -17.748 1.00 74.75 90 MET A CA 1
ATOM 652 C C . MET A 1 90 ? 13.376 -2.652 -16.749 1.00 74.75 90 MET A C 1
ATOM 654 O O . MET A 1 90 ? 13.169 -3.192 -15.666 1.00 74.75 90 MET A O 1
ATOM 658 N N . PRO A 1 91 ? 12.758 -1.500 -17.081 1.00 73.50 91 PRO A N 1
ATOM 659 C CA . PRO A 1 91 ? 11.793 -0.863 -16.185 1.00 73.50 91 PRO A CA 1
ATOM 660 C C . PRO A 1 91 ? 10.593 -1.758 -15.863 1.00 73.50 91 PRO A C 1
ATOM 662 O O . PRO A 1 91 ? 10.222 -1.861 -14.700 1.00 73.50 91 PRO A O 1
ATOM 665 N N . ALA A 1 92 ? 10.032 -2.452 -16.862 1.00 76.38 92 ALA A N 1
ATOM 666 C CA . ALA A 1 92 ? 8.919 -3.379 -16.648 1.00 76.38 92 ALA A CA 1
ATOM 667 C C . ALA A 1 92 ? 9.300 -4.511 -15.679 1.00 76.38 92 ALA A C 1
ATOM 669 O O . ALA A 1 92 ? 8.564 -4.802 -14.740 1.00 76.38 92 ALA A O 1
ATOM 670 N N . LEU A 1 93 ? 10.475 -5.118 -15.873 1.00 80.94 93 LEU A N 1
ATOM 671 C CA . LEU A 1 93 ? 10.976 -6.183 -15.009 1.00 80.94 93 LEU A CA 1
ATOM 672 C C . LEU A 1 93 ? 11.228 -5.675 -13.588 1.00 80.94 93 LEU A C 1
ATOM 674 O O . LEU A 1 93 ? 10.812 -6.326 -12.638 1.00 80.94 93 LEU A O 1
ATOM 678 N N . VAL A 1 94 ? 11.841 -4.499 -13.429 1.00 81.69 94 VAL A N 1
ATOM 679 C CA . VAL A 1 94 ? 12.052 -3.880 -12.111 1.00 81.69 94 VAL A CA 1
ATOM 680 C C . VAL A 1 94 ? 10.719 -3.613 -11.411 1.00 81.69 94 VAL A C 1
ATOM 682 O O . VAL A 1 94 ? 10.584 -3.935 -10.234 1.00 81.69 94 VAL A O 1
ATOM 685 N N . SER A 1 95 ? 9.712 -3.090 -12.117 1.00 78.31 95 SER A N 1
ATOM 686 C CA . SER A 1 95 ? 8.374 -2.878 -11.556 1.00 78.31 95 SER A CA 1
ATOM 687 C C . SER A 1 95 ? 7.705 -4.190 -11.138 1.00 78.31 95 SER A C 1
ATOM 689 O O . SER A 1 95 ? 7.133 -4.261 -10.052 1.00 78.31 95 SER A O 1
ATOM 691 N N . LEU A 1 96 ? 7.818 -5.247 -11.947 1.00 83.12 96 LEU A N 1
ATOM 692 C CA . LEU A 1 96 ? 7.282 -6.569 -11.614 1.00 83.12 96 LEU A CA 1
ATOM 693 C C . LEU A 1 96 ? 8.004 -7.209 -10.423 1.00 83.12 96 LEU A C 1
ATOM 695 O O . LEU A 1 96 ? 7.345 -7.753 -9.541 1.00 83.12 96 LEU A O 1
ATOM 699 N N . VAL A 1 97 ? 9.335 -7.114 -10.360 1.00 84.50 97 VAL A N 1
ATOM 700 C CA . VAL A 1 97 ? 10.132 -7.605 -9.225 1.00 84.50 97 VAL A CA 1
ATOM 701 C C . VAL A 1 97 ? 9.788 -6.832 -7.956 1.00 84.50 97 VAL A C 1
ATOM 703 O O . VAL A 1 97 ? 9.601 -7.443 -6.910 1.00 84.50 97 VAL A O 1
ATOM 706 N N . CYS A 1 98 ? 9.636 -5.510 -8.043 1.00 82.62 98 CYS A N 1
ATOM 707 C CA . CYS A 1 98 ? 9.217 -4.673 -6.921 1.00 82.62 98 CYS A CA 1
ATOM 708 C C . CYS A 1 98 ? 7.830 -5.085 -6.398 1.00 82.62 98 CYS A C 1
ATOM 710 O O . CYS A 1 98 ? 7.660 -5.290 -5.196 1.00 82.62 98 CYS A O 1
ATOM 712 N N . LEU A 1 99 ? 6.860 -5.298 -7.297 1.00 85.19 99 LEU A N 1
ATOM 713 C CA . LEU A 1 99 ? 5.531 -5.798 -6.932 1.00 85.19 99 LEU A CA 1
ATOM 714 C C . LEU A 1 99 ? 5.587 -7.196 -6.311 1.00 85.19 99 LEU A C 1
ATOM 716 O O . LEU A 1 99 ? 4.949 -7.438 -5.288 1.00 85.19 99 LEU A O 1
ATOM 720 N N . GLY A 1 100 ? 6.344 -8.111 -6.916 1.00 85.62 100 GLY A N 1
ATOM 721 C CA . GLY A 1 100 ? 6.519 -9.472 -6.416 1.00 85.62 100 GLY A CA 1
ATOM 722 C C . GLY A 1 100 ? 7.141 -9.492 -5.021 1.00 85.62 100 GLY A C 1
ATOM 723 O O . GLY A 1 100 ? 6.620 -10.161 -4.132 1.00 85.62 100 GLY A O 1
ATOM 724 N N . ALA A 1 101 ? 8.189 -8.696 -4.800 1.00 85.88 101 ALA A N 1
ATOM 725 C CA . ALA A 1 101 ? 8.814 -8.527 -3.492 1.00 85.88 101 ALA A CA 1
ATOM 726 C C . ALA A 1 101 ? 7.827 -7.952 -2.465 1.00 85.88 101 ALA A C 1
ATOM 728 O O . ALA A 1 101 ? 7.723 -8.476 -1.359 1.00 85.88 101 ALA A O 1
ATOM 729 N N . GLY A 1 102 ? 7.041 -6.938 -2.842 1.00 85.94 102 GLY A N 1
ATOM 730 C CA . GLY A 1 102 ? 5.993 -6.380 -1.986 1.00 85.94 102 GLY A CA 1
ATOM 731 C C . GLY A 1 102 ? 4.932 -7.410 -1.586 1.00 85.94 102 GLY A C 1
ATOM 732 O O . GLY A 1 102 ? 4.542 -7.469 -0.421 1.00 85.94 102 GLY A O 1
ATOM 733 N N . GLN A 1 103 ? 4.501 -8.271 -2.515 1.00 88.50 103 GLN A N 1
ATOM 734 C CA . GLN A 1 103 ? 3.581 -9.367 -2.188 1.00 88.50 103 GLN A CA 1
ATOM 735 C C . GLN A 1 103 ? 4.233 -10.414 -1.285 1.00 88.50 103 GLN A C 1
ATOM 737 O O . GLN A 1 103 ? 3.600 -10.848 -0.330 1.00 88.50 103 GLN A O 1
ATOM 742 N N . ALA A 1 104 ? 5.486 -10.797 -1.540 1.00 87.81 104 ALA A N 1
ATOM 743 C CA . ALA A 1 104 ? 6.197 -11.757 -0.700 1.00 87.81 104 ALA A CA 1
ATOM 744 C C . ALA A 1 104 ? 6.314 -11.256 0.746 1.00 87.81 104 ALA A C 1
ATOM 746 O O . ALA A 1 104 ? 5.986 -11.989 1.676 1.00 87.81 104 ALA A O 1
ATOM 747 N N . VAL A 1 105 ? 6.683 -9.984 0.934 1.00 88.75 105 VAL A N 1
ATOM 748 C CA . VAL A 1 105 ? 6.701 -9.337 2.254 1.00 88.75 105 VAL A CA 1
ATOM 749 C C . VAL A 1 105 ? 5.306 -9.339 2.873 1.00 88.75 105 VAL A C 1
ATOM 751 O O . VAL A 1 105 ? 5.150 -9.722 4.027 1.00 88.75 105 VAL A O 1
ATOM 754 N N . ARG A 1 106 ? 4.274 -8.966 2.109 1.00 87.25 106 ARG A N 1
ATOM 755 C CA . ARG A 1 106 ? 2.888 -8.935 2.589 1.00 87.25 106 ARG A CA 1
ATOM 756 C C . ARG A 1 106 ? 2.422 -10.302 3.093 1.00 87.25 106 ARG A C 1
ATOM 758 O O . ARG A 1 106 ? 1.895 -10.384 4.198 1.00 87.25 106 ARG A O 1
ATOM 765 N N . TYR A 1 107 ? 2.583 -11.350 2.290 1.00 88.31 107 TYR A N 1
ATOM 766 C CA . TYR A 1 107 ? 2.170 -12.702 2.665 1.00 88.31 107 TYR A CA 1
ATOM 767 C C . TYR A 1 107 ? 3.018 -13.252 3.808 1.00 88.31 107 TYR A C 1
ATOM 769 O O . TYR A 1 107 ? 2.457 -13.825 4.732 1.00 88.31 107 TYR A O 1
ATOM 777 N N . GLY A 1 108 ? 4.330 -12.996 3.805 1.00 89.88 108 GLY A N 1
ATOM 778 C CA . GLY A 1 108 ? 5.209 -13.363 4.912 1.00 89.88 108 GLY A CA 1
ATOM 779 C C . GLY A 1 108 ? 4.780 -12.720 6.231 1.00 89.88 108 GLY A C 1
ATOM 780 O O . GLY A 1 108 ? 4.705 -13.400 7.244 1.00 89.88 108 GLY A O 1
ATOM 781 N N . VAL A 1 109 ? 4.412 -11.435 6.226 1.00 89.31 109 VAL A N 1
ATOM 782 C CA . VAL A 1 109 ? 3.881 -10.773 7.428 1.00 89.31 109 VAL A CA 1
ATOM 783 C C . VAL A 1 109 ? 2.544 -11.378 7.853 1.00 89.31 109 VAL A C 1
ATOM 785 O O . VAL A 1 109 ? 2.352 -11.603 9.043 1.00 89.31 109 VAL A O 1
ATOM 788 N N . MET A 1 110 ? 1.621 -11.661 6.923 1.00 89.56 110 MET A N 1
ATOM 789 C CA . MET A 1 110 ? 0.344 -12.298 7.283 1.00 89.56 110 MET A CA 1
ATOM 790 C C . MET A 1 110 ? 0.554 -13.663 7.946 1.00 89.56 110 MET A C 1
ATOM 792 O O . MET A 1 110 ? -0.102 -13.948 8.944 1.00 89.56 110 MET A O 1
ATOM 796 N N . GLU A 1 111 ? 1.494 -14.449 7.422 1.00 88.69 111 GLU A N 1
ATOM 797 C CA . GLU A 1 111 ? 1.880 -15.756 7.958 1.00 88.69 111 GLU A CA 1
ATOM 798 C C . GLU A 1 111 ? 2.660 -15.654 9.274 1.00 88.69 111 GLU A C 1
ATOM 800 O O . GLU A 1 111 ? 2.747 -16.615 10.013 1.00 88.69 111 GLU A O 1
ATOM 805 N N . VAL A 1 112 ? 3.258 -14.514 9.616 1.00 88.31 112 VAL A N 1
ATOM 806 C CA . VAL A 1 112 ? 3.904 -14.349 10.930 1.00 88.31 112 VAL A CA 1
ATOM 807 C C . VAL A 1 112 ? 2.893 -13.861 11.963 1.00 88.31 112 VAL A C 1
ATOM 809 O O . VAL A 1 112 ? 2.839 -14.380 13.073 1.00 88.31 112 VAL A O 1
ATOM 812 N N . VAL A 1 113 ? 2.076 -12.875 11.595 1.00 86.88 113 VAL A N 1
ATOM 813 C CA . VAL A 1 113 ? 1.182 -12.172 12.523 1.00 86.88 113 VAL A CA 1
ATOM 814 C C . VAL A 1 113 ? -0.098 -12.964 12.808 1.00 86.88 113 VAL A C 1
ATOM 816 O O . VAL A 1 113 ? -0.651 -12.828 13.893 1.00 86.88 113 VAL A O 1
ATOM 819 N N . HIS A 1 114 ? -0.597 -13.771 11.861 1.00 83.00 114 HIS A N 1
ATOM 820 C CA . HIS A 1 114 ? -1.786 -14.626 12.034 1.00 83.00 114 HIS A CA 1
ATOM 821 C C . HIS A 1 114 ? -3.039 -13.923 12.602 1.00 83.00 114 HIS A C 1
ATOM 823 O O . HIS A 1 114 ? -3.899 -14.557 13.217 1.00 83.00 114 HIS A O 1
ATOM 829 N N . ARG A 1 115 ? -3.187 -12.608 12.383 1.00 80.56 115 ARG A N 1
ATOM 830 C CA . ARG A 1 115 ? -4.309 -11.842 12.947 1.00 80.56 115 ARG A CA 1
ATOM 831 C C . ARG A 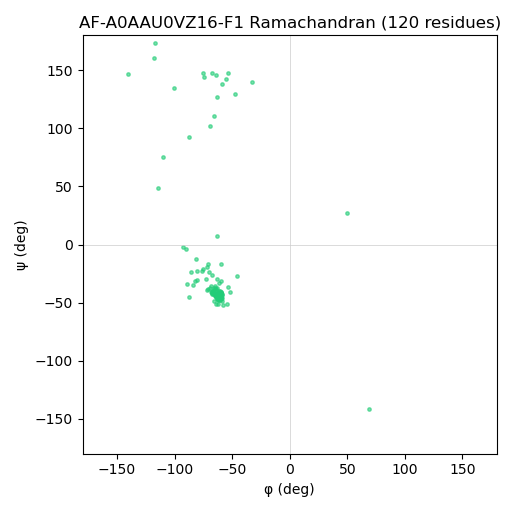1 115 ? -5.651 -12.357 12.395 1.00 80.56 115 ARG A C 1
ATOM 833 O O . ARG A 1 115 ? -5.819 -12.390 11.169 1.00 80.56 115 ARG A O 1
ATOM 840 N N . PRO A 1 116 ? -6.630 -12.698 13.254 1.00 82.88 116 PRO A N 1
ATOM 841 C CA . PRO A 1 116 ? -7.942 -13.150 12.808 1.00 82.88 116 PRO A CA 1
ATOM 842 C C . PRO A 1 116 ? -8.686 -12.042 12.053 1.00 82.88 116 PRO A C 1
ATOM 844 O O . PRO A 1 116 ? -8.565 -10.852 12.350 1.00 82.88 116 PRO A O 1
ATOM 847 N N . ARG A 1 117 ? -9.468 -12.438 11.044 1.00 80.00 117 ARG A N 1
ATOM 848 C CA . ARG A 1 117 ? -10.327 -11.514 10.293 1.00 80.00 117 ARG A CA 1
ATOM 849 C C . ARG A 1 117 ? -11.563 -11.147 11.127 1.00 80.00 117 ARG A C 1
ATOM 851 O O . ARG A 1 117 ? -12.057 -12.010 11.852 1.00 80.00 117 ARG A O 1
ATOM 858 N N . PRO A 1 118 ? -12.101 -9.919 10.989 1.00 75.56 118 PRO A N 1
ATOM 859 C CA . PRO A 1 118 ? -13.378 -9.564 11.595 1.00 75.56 118 PRO A CA 1
ATOM 860 C C . PRO A 1 118 ? -14.480 -10.539 11.150 1.00 75.56 118 PRO A C 1
ATOM 862 O O . PRO A 1 118 ? -14.473 -10.962 9.987 1.00 75.56 118 PRO A O 1
ATOM 865 N N . PRO A 1 119 ? -15.423 -10.901 12.037 1.00 76.94 119 PRO A N 1
ATOM 866 C CA . PRO A 1 119 ? -16.543 -11.751 11.664 1.00 76.94 119 PRO A CA 1
ATOM 867 C C . PRO A 1 119 ? -17.347 -11.087 10.543 1.00 76.94 119 PRO A C 1
ATOM 869 O O . PRO A 1 119 ? -17.584 -9.878 10.551 1.00 76.94 119 PRO A O 1
ATOM 872 N N . HIS A 1 120 ? -17.754 -11.884 9.557 1.00 70.44 120 HIS A N 1
ATOM 873 C CA . HIS A 1 120 ? -18.595 -11.407 8.469 1.00 70.44 120 HIS A CA 1
ATOM 874 C C . HIS A 1 120 ? -19.974 -11.098 9.057 1.00 70.44 120 HIS A C 1
ATOM 876 O O . HIS A 1 120 ? -20.745 -12.014 9.335 1.00 70.44 120 HIS A O 1
ATOM 882 N N . ALA A 1 121 ? -20.269 -9.819 9.290 1.00 60.69 121 ALA A N 1
ATOM 883 C CA . ALA A 1 121 ? -21.644 -9.386 9.488 1.00 60.69 121 ALA A CA 1
ATOM 884 C C . ALA A 1 121 ? -22.372 -9.614 8.154 1.00 60.69 121 ALA A C 1
ATOM 886 O O . ALA A 1 121 ? -22.001 -9.008 7.144 1.00 60.69 121 ALA A O 1
ATOM 887 N N . GLY A 1 122 ? -23.285 -10.590 8.148 1.00 48.03 122 GLY A N 1
ATOM 888 C CA . GLY A 1 122 ? -24.155 -10.904 7.012 1.00 48.03 122 GLY A CA 1
ATOM 889 C C . GLY A 1 122 ? -25.132 -9.782 6.703 1.00 48.03 122 GLY A C 1
ATOM 890 O O . GLY A 1 122 ? -25.454 -9.012 7.635 1.00 48.03 122 GLY A O 1
#

Solvent-accessible surface area (backbone atoms only — not comparable to full-atom values): 7101 Å² total; per-residue (Å²): 133,60,87,76,52,54,62,57,51,52,50,51,51,50,52,52,51,51,51,53,49,50,54,52,48,48,64,59,66,71,46,94,58,80,67,60,72,64,60,55,50,52,50,54,52,48,66,75,66,59,53,69,70,60,49,52,49,54,48,53,56,49,55,57,70,38,79,65,51,52,56,53,52,35,43,48,53,13,56,71,72,28,97,46,76,82,60,14,52,57,54,17,49,51,44,49,49,51,51,50,50,52,49,51,52,51,53,50,49,49,73,70,65,64,74,81,75,81,79,83,81,128

pLDDT: mean 79.36, std 11.45, range [48.03, 95.31]

Secondary structure (DSSP, 8-state):
--TTHHHHHHHHHHHHHHHHHHHHHHHHHS--SSS-HHHHHHHHHHHHT--HHHHHHHHHHHHHTSTTHHHHHHHHHHHHH-SSHHHHHHHHHHHHHHHHHHHHHHHHHHHHH-PPPPP---

Foldseek 3Di:
DDPVVVVVVVVVVVVVVVVVVVVVLCVLQVPPDDDDPVVVVVVVVCVVPDDPVVVVVVVVVVVCVDDCNQLVVLLVVLCVPDPDPVSSVVSSVVSNVVVVVVVVVVVVSCVVRVDDDDDDPD